Protein AF-A0A1Q9T325-F1 (afdb_monomer_lite)

Sequence (116 aa):
MSSWDIDVRASAGTIERSMATANNYTLVHTRLADVASRVGGDLANSQPVFVALNELFAEVVQPDTEAVDNRTGSAITQTTLALQHYREGDLTMAAQAQEAAGEATTPASLPGEGSD

Structure (mmCIF, N/CA/C/O backbone):
data_AF-A0A1Q9T325-F1
#
_entry.id   AF-A0A1Q9T325-F1
#
loop_
_atom_site.group_PDB
_atom_site.id
_atom_site.type_symbol
_atom_site.label_atom_id
_atom_site.label_alt_id
_atom_site.label_comp_id
_atom_site.label_asym_id
_atom_site.label_entity_id
_atom_site.label_seq_id
_atom_site.pdbx_PDB_ins_code
_atom_site.Cartn_x
_atom_site.Cartn_y
_atom_site.Cartn_z
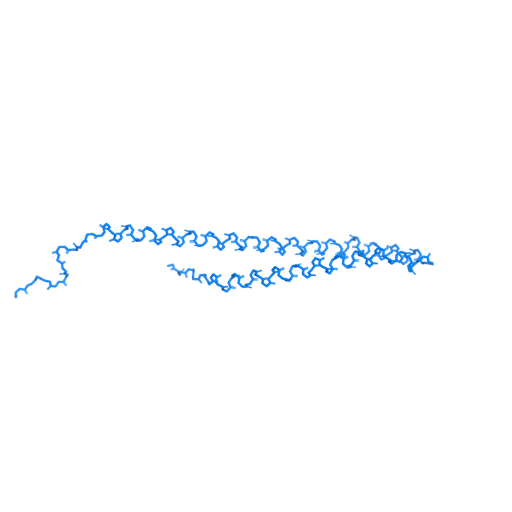_atom_site.occupancy
_atom_site.B_iso_or_equiv
_atom_site.auth_seq_id
_atom_site.auth_comp_id
_atom_site.auth_asym_id
_atom_site.auth_atom_id
_atom_site.pdbx_PDB_model_num
ATOM 1 N N . MET A 1 1 ? -30.868 3.009 14.267 1.00 40.69 1 MET A N 1
ATOM 2 C CA . MET A 1 1 ? -29.506 3.142 13.711 1.00 40.69 1 MET A CA 1
ATOM 3 C C . MET A 1 1 ? -28.942 1.740 13.619 1.00 40.69 1 MET A C 1
ATOM 5 O O . MET A 1 1 ? -28.947 1.058 14.634 1.00 40.69 1 MET A O 1
ATOM 9 N N . SER A 1 2 ? -28.589 1.255 12.427 1.00 48.19 2 SER A N 1
ATOM 10 C CA . SER A 1 2 ? -27.910 -0.038 12.317 1.00 48.19 2 SER A CA 1
ATOM 11 C C . SER A 1 2 ? -26.557 0.089 13.009 1.00 48.19 2 SER A C 1
ATOM 13 O O . SER A 1 2 ? -25.774 0.967 12.644 1.00 48.19 2 SER A O 1
ATOM 15 N N . SER A 1 3 ? -26.319 -0.737 14.027 1.00 61.97 3 SER A N 1
ATOM 16 C CA . SER A 1 3 ? -24.985 -0.931 14.588 1.00 61.97 3 SER A CA 1
ATOM 17 C C . SER A 1 3 ? -24.037 -1.241 13.431 1.00 61.97 3 SER A C 1
ATOM 19 O O . SER A 1 3 ? -24.288 -2.177 12.669 1.00 61.97 3 SER A O 1
ATOM 21 N N . TRP A 1 4 ? -23.020 -0.406 13.230 1.00 63.72 4 TRP A N 1
ATOM 22 C CA . TRP A 1 4 ? -21.928 -0.737 12.325 1.00 63.72 4 TRP A CA 1
ATOM 23 C C . TRP A 1 4 ? -21.085 -1.796 13.030 1.00 63.72 4 TRP A C 1
ATOM 25 O O . TRP A 1 4 ? -20.195 -1.466 13.803 1.00 63.72 4 TRP A O 1
ATOM 35 N N . ASP A 1 5 ? -21.416 -3.065 12.801 1.00 72.12 5 ASP A N 1
ATOM 36 C CA . ASP A 1 5 ? -20.639 -4.195 13.304 1.00 72.12 5 ASP A CA 1
ATOM 37 C C . ASP A 1 5 ? -19.388 -4.358 12.435 1.00 72.12 5 ASP A C 1
ATOM 39 O O .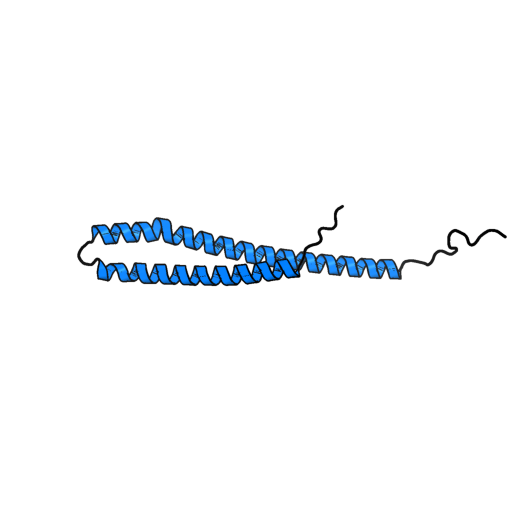 ASP A 1 5 ? -19.408 -4.980 11.369 1.00 72.12 5 ASP A O 1
ATOM 43 N N . ILE A 1 6 ? -18.313 -3.679 12.832 1.00 78.19 6 ILE A N 1
ATOM 44 C CA . ILE A 1 6 ? -17.032 -3.778 12.143 1.00 78.19 6 ILE A CA 1
ATOM 45 C C . ILE A 1 6 ? -16.317 -5.024 12.637 1.00 78.19 6 ILE A C 1
ATOM 47 O O . ILE A 1 6 ? -15.858 -5.088 13.777 1.00 78.19 6 ILE A O 1
ATOM 51 N N . ASP A 1 7 ? -16.129 -5.987 11.735 1.00 84.62 7 ASP A N 1
ATOM 52 C CA . ASP A 1 7 ? -15.262 -7.130 11.996 1.00 84.62 7 ASP A CA 1
ATOM 53 C C . ASP A 1 7 ? -13.797 -6.670 12.026 1.00 84.62 7 ASP A C 1
ATOM 55 O O . ASP A 1 7 ? -13.071 -6.618 11.023 1.00 84.62 7 ASP A O 1
ATOM 59 N N . VAL A 1 8 ? -13.360 -6.322 13.231 1.00 82.94 8 VAL A N 1
ATOM 60 C CA . VAL A 1 8 ? -12.002 -5.893 13.545 1.00 82.94 8 VAL A CA 1
ATOM 61 C C . VAL A 1 8 ? -10.969 -6.950 13.143 1.00 82.94 8 VAL A C 1
ATOM 63 O O . VAL A 1 8 ? -9.867 -6.596 12.717 1.00 82.94 8 VAL A O 1
ATOM 66 N N . ARG A 1 9 ? -11.291 -8.245 13.264 1.00 84.44 9 ARG A N 1
ATOM 67 C CA . ARG A 1 9 ? -10.362 -9.336 12.942 1.00 84.44 9 ARG A CA 1
AT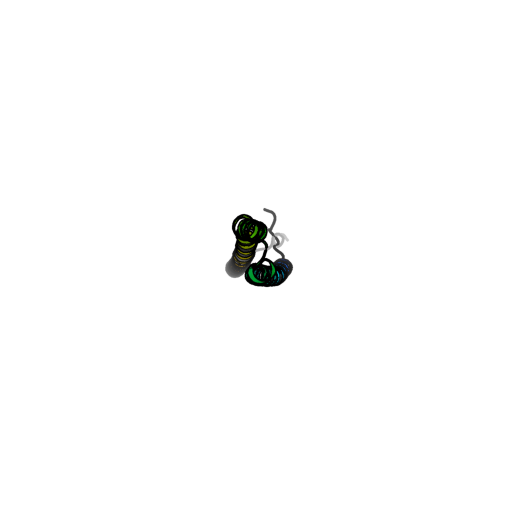OM 68 C C . ARG A 1 9 ? -10.197 -9.469 11.432 1.00 84.44 9 ARG A C 1
ATOM 70 O O . ARG A 1 9 ? -9.064 -9.534 10.953 1.00 84.44 9 ARG A O 1
ATOM 77 N N . ALA A 1 10 ? -11.294 -9.482 10.681 1.00 86.62 10 ALA A N 1
ATOM 78 C CA . ALA A 1 10 ? -11.246 -9.531 9.221 1.00 86.62 10 ALA A CA 1
ATOM 79 C C . ALA A 1 10 ? -10.550 -8.292 8.633 1.00 86.62 10 ALA A C 1
ATOM 81 O O . ALA A 1 10 ? -9.764 -8.407 7.684 1.00 86.62 10 ALA A O 1
ATOM 82 N N . SER A 1 11 ? -10.784 -7.122 9.230 1.00 87.69 11 SER A N 1
ATOM 83 C CA . SER A 1 11 ? -10.150 -5.863 8.829 1.00 87.69 11 SER A CA 1
ATOM 84 C C . SER A 1 11 ? -8.640 -5.881 9.085 1.00 87.69 11 SER A C 1
ATOM 86 O O . SER A 1 11 ? -7.868 -5.572 8.178 1.00 87.69 11 SER A O 1
ATOM 88 N N . ALA A 1 12 ? -8.199 -6.344 10.262 1.00 87.81 12 ALA A N 1
ATOM 89 C CA . ALA A 1 12 ? -6.777 -6.516 10.571 1.00 87.81 12 ALA A CA 1
ATOM 90 C C . ALA A 1 12 ? -6.084 -7.480 9.591 1.00 87.81 12 ALA A C 1
ATOM 92 O O . ALA A 1 12 ? -5.049 -7.141 9.022 1.00 87.81 12 ALA A O 1
ATOM 93 N N . GLY A 1 13 ? -6.702 -8.627 9.289 1.00 90.25 13 GLY A N 1
ATOM 94 C CA . GLY A 1 13 ? -6.154 -9.564 8.302 1.00 90.25 13 GLY A CA 1
ATOM 95 C C . GLY A 1 13 ? -6.071 -8.980 6.884 1.00 90.25 13 GLY A C 1
ATOM 96 O O . GLY A 1 13 ? -5.193 -9.343 6.103 1.00 90.25 13 GLY A O 1
ATOM 97 N N . THR A 1 14 ? -6.962 -8.053 6.527 1.00 90.69 14 THR A N 1
ATOM 98 C CA . THR A 1 14 ? -6.902 -7.342 5.239 1.00 90.69 14 THR A CA 1
ATOM 99 C C . THR A 1 14 ? -5.766 -6.326 5.208 1.00 90.69 14 THR A C 1
ATOM 101 O O . THR A 1 14 ? -5.073 -6.231 4.192 1.00 90.69 14 THR A O 1
ATOM 104 N N . ILE A 1 15 ? -5.518 -5.627 6.318 1.00 91.19 15 ILE A N 1
ATOM 105 C CA . ILE A 1 15 ? -4.367 -4.729 6.471 1.00 91.19 15 ILE A CA 1
ATOM 106 C C . ILE A 1 15 ? -3.060 -5.513 6.330 1.00 91.19 15 ILE A C 1
ATOM 108 O O . ILE A 1 15 ? -2.219 -5.133 5.521 1.00 91.19 15 ILE A O 1
ATOM 112 N N . GLU A 1 16 ? -2.915 -6.644 7.021 1.00 90.88 16 GLU A N 1
ATOM 113 C CA . GLU A 1 16 ? -1.713 -7.488 6.946 1.00 90.88 16 GLU A CA 1
ATOM 114 C C . GLU A 1 16 ? -1.427 -7.968 5.516 1.00 90.88 16 GLU A C 1
ATOM 116 O O . GLU A 1 16 ? -0.303 -7.846 5.023 1.00 90.88 16 GLU A O 1
ATOM 121 N N . ARG A 1 17 ? -2.452 -8.452 4.800 1.00 91.44 17 ARG A N 1
ATOM 122 C CA . ARG A 1 17 ? -2.317 -8.844 3.385 1.00 91.44 17 ARG A CA 1
ATOM 123 C C . ARG A 1 17 ? -1.930 -7.666 2.492 1.00 91.44 17 ARG A C 1
ATOM 125 O O . ARG A 1 17 ? -1.108 -7.823 1.588 1.00 91.44 17 ARG A O 1
ATOM 132 N N . SER A 1 18 ? -2.502 -6.494 2.748 1.00 90.00 18 SER A N 1
ATOM 133 C CA . SER A 1 18 ? -2.183 -5.271 2.007 1.00 90.00 18 SER A CA 1
ATOM 134 C C . SER A 1 18 ? -0.738 -4.840 2.250 1.00 90.00 18 SER A C 1
ATOM 136 O O . SER A 1 18 ? -0.040 -4.521 1.294 1.00 90.00 18 SER A O 1
ATOM 138 N N . MET A 1 19 ? -0.247 -4.921 3.491 1.00 89.50 19 MET A N 1
ATOM 139 C CA . MET A 1 19 ? 1.154 -4.653 3.836 1.00 89.50 19 MET A CA 1
ATOM 140 C C . MET A 1 19 ? 2.113 -5.630 3.149 1.00 89.50 19 MET A C 1
ATOM 142 O O . MET A 1 19 ? 3.124 -5.211 2.590 1.00 89.50 19 MET A O 1
ATOM 146 N N . ALA A 1 20 ? 1.791 -6.926 3.136 1.00 89.69 20 ALA A N 1
ATOM 147 C CA . ALA A 1 20 ? 2.595 -7.923 2.429 1.00 89.69 20 ALA A CA 1
ATOM 148 C C . ALA A 1 20 ? 2.657 -7.638 0.918 1.00 89.69 20 ALA A C 1
ATOM 150 O O . ALA A 1 20 ? 3.714 -7.758 0.299 1.00 89.69 20 ALA A O 1
ATOM 151 N N . THR A 1 21 ? 1.533 -7.213 0.339 1.00 87.62 21 THR A N 1
ATOM 152 C CA . THR A 1 21 ? 1.450 -6.833 -1.076 1.00 87.62 21 THR A CA 1
ATOM 153 C C . THR A 1 21 ? 2.257 -5.561 -1.356 1.00 87.62 21 THR A C 1
ATOM 155 O O . THR A 1 21 ? 3.028 -5.539 -2.312 1.00 87.62 21 THR A O 1
ATOM 158 N N . ALA A 1 22 ? 2.160 -4.547 -0.491 1.00 87.75 22 ALA A N 1
ATOM 159 C CA . ALA A 1 22 ? 2.931 -3.307 -0.591 1.00 87.75 22 ALA A CA 1
ATOM 160 C C . ALA A 1 22 ? 4.446 -3.567 -0.568 1.00 87.75 22 ALA A C 1
ATOM 162 O O . ALA A 1 22 ? 5.169 -3.073 -1.426 1.00 87.75 22 ALA A O 1
ATOM 163 N N . ASN A 1 23 ? 4.920 -4.431 0.336 1.00 87.19 23 ASN A N 1
ATOM 164 C CA . ASN A 1 23 ? 6.330 -4.830 0.372 1.00 87.19 23 ASN A CA 1
ATOM 165 C C . ASN A 1 23 ? 6.791 -5.474 -0.942 1.00 87.19 23 ASN A C 1
ATOM 167 O O . ASN A 1 23 ? 7.927 -5.269 -1.370 1.00 87.19 23 ASN A O 1
ATOM 171 N N . ASN A 1 24 ? 5.921 -6.252 -1.591 1.00 85.88 24 ASN A N 1
ATOM 172 C CA . ASN A 1 24 ? 6.234 -6.853 -2.881 1.00 85.88 24 ASN A CA 1
ATOM 173 C C . ASN A 1 24 ? 6.353 -5.784 -3.983 1.00 85.88 24 ASN A C 1
ATOM 175 O O . ASN A 1 24 ? 7.280 -5.851 -4.788 1.00 85.88 24 ASN A O 1
ATOM 179 N N . TYR A 1 25 ? 5.484 -4.766 -3.984 1.00 83.06 25 TYR A N 1
ATOM 180 C CA . TYR A 1 25 ? 5.574 -3.642 -4.926 1.00 83.06 25 TYR A CA 1
ATOM 181 C C . TYR A 1 25 ? 6.879 -2.865 -4.780 1.00 83.06 25 TYR A C 1
ATOM 183 O O . TYR A 1 25 ? 7.574 -2.676 -5.776 1.00 83.06 25 TYR A O 1
ATOM 191 N N . THR A 1 26 ? 7.291 -2.533 -3.557 1.00 83.56 26 THR A N 1
ATOM 192 C CA . THR A 1 26 ? 8.575 -1.857 -3.310 1.00 83.56 26 THR A CA 1
ATOM 193 C C . THR A 1 26 ? 9.768 -2.674 -3.829 1.00 83.56 26 THR A C 1
ATOM 195 O O . THR A 1 26 ? 10.722 -2.132 -4.395 1.00 83.56 26 THR A O 1
ATOM 198 N N . LEU A 1 27 ? 9.712 -4.002 -3.697 1.00 87.19 27 LEU A N 1
ATOM 199 C CA . LEU A 1 27 ? 10.729 -4.917 -4.223 1.00 87.19 27 LEU A CA 1
ATOM 200 C C . LEU A 1 27 ? 10.767 -4.917 -5.756 1.00 87.19 27 LEU A C 1
ATOM 202 O O . LEU A 1 27 ? 11.846 -4.886 -6.352 1.00 87.19 27 LEU A O 1
ATOM 206 N N . VAL A 1 28 ? 9.597 -4.940 -6.398 1.00 86.12 28 VAL A N 1
ATOM 207 C CA . VAL A 1 28 ? 9.464 -4.851 -7.858 1.00 86.12 28 VAL A CA 1
ATOM 208 C C . VAL A 1 28 ? 9.965 -3.501 -8.367 1.00 86.12 28 VAL A C 1
ATOM 210 O O . VAL A 1 28 ? 10.751 -3.481 -9.311 1.00 86.12 28 VAL A O 1
ATOM 213 N N . HIS A 1 29 ? 9.602 -2.400 -7.708 1.00 83.25 29 HIS A N 1
ATOM 214 C CA . HIS A 1 29 ? 10.078 -1.053 -8.021 1.00 83.25 29 HIS A CA 1
ATOM 215 C C . HIS A 1 29 ? 11.611 -0.977 -7.960 1.00 83.25 29 HIS A C 1
ATOM 217 O O . HIS A 1 29 ? 12.259 -0.545 -8.912 1.00 83.25 29 HIS A O 1
ATOM 223 N N . THR A 1 30 ? 12.215 -1.500 -6.890 1.00 86.00 30 THR A N 1
ATOM 224 C CA . THR A 1 30 ? 13.679 -1.520 -6.735 1.00 86.00 30 THR A CA 1
ATOM 225 C C . THR A 1 30 ? 14.360 -2.307 -7.859 1.00 86.00 30 THR A C 1
ATOM 227 O O . THR A 1 30 ? 15.377 -1.875 -8.401 1.00 86.00 30 THR A O 1
ATOM 230 N N . ARG A 1 31 ? 13.794 -3.456 -8.252 1.00 87.62 31 ARG A N 1
ATOM 231 C CA . ARG A 1 31 ? 14.309 -4.255 -9.378 1.00 87.62 31 ARG A CA 1
ATOM 232 C C . ARG A 1 31 ? 14.188 -3.520 -10.706 1.00 87.62 31 ARG A C 1
ATOM 234 O O . ARG A 1 31 ? 15.097 -3.602 -11.523 1.00 87.62 31 ARG A O 1
ATOM 241 N N . LEU A 1 32 ? 13.084 -2.814 -10.918 1.00 82.94 32 LEU A N 1
ATOM 242 C CA . LEU A 1 32 ? 12.853 -1.994 -12.104 1.00 82.94 32 LEU A CA 1
ATOM 243 C C . LEU A 1 32 ? 13.916 -0.895 -12.235 1.00 82.94 32 LEU A C 1
ATOM 245 O O . LEU A 1 32 ? 14.499 -0.749 -13.307 1.00 82.94 32 LEU A O 1
ATOM 249 N N . ALA A 1 33 ? 14.237 -0.205 -11.139 1.00 82.75 33 ALA A N 1
ATOM 250 C CA . ALA A 1 33 ? 15.301 0.797 -11.106 1.00 82.75 33 ALA A CA 1
ATOM 251 C C . ALA A 1 33 ? 16.696 0.195 -11.373 1.00 82.75 33 ALA A C 1
ATOM 253 O O . ALA A 1 33 ? 17.473 0.753 -12.148 1.00 82.75 33 ALA A O 1
ATOM 254 N N . ASP A 1 34 ? 17.008 -0.970 -10.791 1.00 86.75 34 ASP A N 1
ATOM 255 C CA . ASP A 1 34 ? 18.270 -1.682 -11.055 1.00 86.75 34 ASP A CA 1
ATOM 256 C C . ASP A 1 34 ? 18.388 -2.083 -12.535 1.00 86.75 34 ASP A C 1
ATOM 258 O O . ASP A 1 34 ? 19.409 -1.813 -13.166 1.00 86.75 34 ASP A O 1
ATOM 262 N N . VAL A 1 35 ? 17.328 -2.642 -13.129 1.00 83.94 35 VAL A N 1
ATOM 263 C CA . VAL A 1 35 ? 17.302 -2.988 -14.560 1.00 83.94 35 VAL A CA 1
ATOM 264 C C . VAL A 1 35 ? 17.488 -1.746 -15.431 1.00 83.94 35 VAL A C 1
ATOM 266 O O . VAL A 1 35 ? 18.333 -1.769 -16.326 1.00 83.94 35 VAL A O 1
ATOM 269 N N . ALA A 1 36 ? 16.774 -0.653 -15.150 1.00 78.62 36 ALA A N 1
ATOM 270 C CA . ALA A 1 36 ? 16.918 0.602 -15.889 1.00 78.62 36 ALA A CA 1
ATOM 271 C C . ALA A 1 36 ? 18.366 1.127 -15.852 1.00 78.62 36 ALA A C 1
ATOM 273 O O . ALA A 1 36 ? 18.907 1.527 -16.882 1.00 78.62 36 ALA A O 1
ATOM 274 N N . SER A 1 37 ? 19.038 1.029 -14.699 1.00 79.06 37 SER A N 1
ATOM 275 C CA . SER A 1 37 ? 20.441 1.445 -14.561 1.00 79.06 37 SER A CA 1
ATOM 276 C C . SER A 1 37 ? 21.422 0.594 -15.384 1.00 79.06 37 SER A C 1
ATOM 278 O O . SER A 1 37 ? 22.437 1.102 -15.861 1.00 79.06 37 SER A O 1
ATOM 280 N N . ARG A 1 38 ? 21.116 -0.694 -15.594 1.00 82.50 38 ARG A N 1
ATOM 281 C CA . ARG A 1 38 ? 21.975 -1.642 -16.327 1.00 82.50 38 ARG A CA 1
ATOM 282 C C . ARG A 1 38 ? 21.796 -1.573 -17.836 1.00 82.50 38 ARG A C 1
ATOM 284 O O . ARG A 1 38 ? 22.762 -1.777 -18.569 1.00 82.50 38 ARG A O 1
ATOM 291 N N . VAL A 1 39 ? 20.593 -1.231 -18.295 1.00 80.50 39 VAL A N 1
ATOM 292 C CA . VAL A 1 39 ? 20.239 -1.129 -19.721 1.00 80.50 39 VAL A CA 1
ATOM 293 C C . VAL A 1 39 ? 21.177 -0.190 -20.496 1.00 80.50 39 VAL A C 1
ATOM 295 O O . VAL A 1 39 ? 21.418 -0.412 -21.680 1.00 80.50 39 VAL A O 1
ATOM 298 N N . GLY A 1 40 ? 21.782 0.808 -19.842 1.00 74.81 40 GLY A N 1
ATOM 299 C CA . GLY A 1 40 ? 22.789 1.673 -20.469 1.00 74.81 40 GLY A CA 1
ATOM 300 C C . GLY A 1 40 ? 24.054 0.954 -20.942 1.00 74.81 40 GLY A C 1
ATOM 301 O O . GLY A 1 40 ? 24.624 1.343 -21.959 1.00 74.81 40 GLY A O 1
ATOM 302 N N . GLY A 1 41 ? 24.469 -0.115 -20.258 1.00 77.81 41 GLY A N 1
ATOM 303 C CA . GLY A 1 41 ? 25.594 -0.946 -20.692 1.00 77.81 41 GLY A CA 1
ATOM 304 C C . GLY A 1 41 ? 25.242 -1.814 -21.900 1.00 77.81 41 GLY A C 1
ATOM 305 O O . GLY A 1 41 ? 26.012 -1.890 -22.857 1.00 77.81 41 GLY A O 1
ATOM 306 N N . ASP A 1 42 ? 24.047 -2.407 -21.890 1.00 82.12 42 ASP A N 1
ATOM 307 C CA . ASP A 1 42 ? 23.583 -3.320 -22.944 1.00 82.12 42 ASP A CA 1
ATOM 308 C C . ASP A 1 42 ? 23.227 -2.587 -24.248 1.00 82.12 42 ASP A C 1
ATOM 310 O O . ASP A 1 42 ? 23.319 -3.151 -25.340 1.00 82.12 42 ASP A O 1
ATOM 314 N N . LEU A 1 43 ? 22.861 -1.305 -24.153 1.00 84.75 43 LEU A N 1
ATOM 315 C CA . LEU A 1 43 ? 22.500 -0.452 -25.287 1.00 84.75 43 LEU A CA 1
ATOM 316 C C . LEU A 1 43 ? 23.597 0.533 -25.696 1.00 84.75 43 LEU A C 1
ATOM 318 O O . LEU A 1 43 ? 23.314 1.485 -26.424 1.00 84.75 43 LEU A O 1
ATOM 322 N N . ALA A 1 44 ? 24.852 0.288 -25.313 1.00 78.56 44 ALA A N 1
ATOM 323 C CA . ALA A 1 44 ? 25.980 1.175 -25.613 1.00 78.56 44 ALA A CA 1
ATOM 324 C C . ALA A 1 44 ? 26.124 1.537 -27.110 1.00 78.56 44 ALA A C 1
ATOM 326 O O . ALA A 1 44 ? 26.643 2.597 -27.446 1.00 78.56 44 ALA A O 1
ATOM 327 N N . ASN A 1 45 ? 25.634 0.679 -28.014 1.00 84.69 45 ASN A N 1
ATOM 328 C CA . ASN A 1 45 ? 25.684 0.889 -29.466 1.00 84.69 45 ASN A CA 1
ATOM 329 C C . ASN A 1 45 ? 24.383 1.457 -30.071 1.00 84.69 45 ASN A C 1
ATOM 331 O O . ASN A 1 45 ? 24.290 1.597 -31.289 1.00 84.69 45 ASN A O 1
ATOM 335 N N . SER A 1 46 ? 23.366 1.764 -29.261 1.00 87.12 46 SER A N 1
ATOM 336 C CA . SER A 1 46 ? 22.059 2.249 -29.721 1.00 87.12 46 SER A CA 1
ATOM 337 C C . SER A 1 46 ? 21.516 3.354 -28.814 1.00 87.12 46 SER A C 1
ATOM 339 O O . SER A 1 46 ? 20.542 3.186 -28.075 1.00 87.12 46 SER A O 1
ATOM 341 N N . GLN A 1 47 ? 22.143 4.528 -28.912 1.00 85.38 47 GLN A N 1
ATOM 342 C CA . GLN A 1 47 ? 21.763 5.712 -28.142 1.00 85.38 47 GLN A CA 1
ATOM 343 C C . GLN A 1 47 ? 20.274 6.093 -28.267 1.00 85.38 47 GLN A C 1
ATOM 345 O O . GLN A 1 47 ? 19.673 6.401 -27.239 1.00 85.38 47 GLN A O 1
ATOM 350 N N . PRO A 1 48 ? 19.632 6.044 -29.456 1.00 88.81 48 PRO A N 1
ATOM 351 C CA . PRO A 1 48 ? 18.213 6.388 -29.567 1.00 88.81 48 PRO A CA 1
ATOM 352 C C . PRO A 1 48 ? 17.303 5.463 -28.750 1.00 88.81 48 PRO A C 1
ATOM 354 O O . PRO A 1 48 ? 16.331 5.921 -28.159 1.00 88.81 48 PRO A O 1
ATOM 357 N N . VAL A 1 49 ? 17.632 4.168 -28.679 1.00 87.38 49 VAL A N 1
ATOM 358 C CA . VAL A 1 49 ? 16.852 3.189 -27.905 1.00 87.38 49 VAL A CA 1
ATOM 359 C C . VAL A 1 49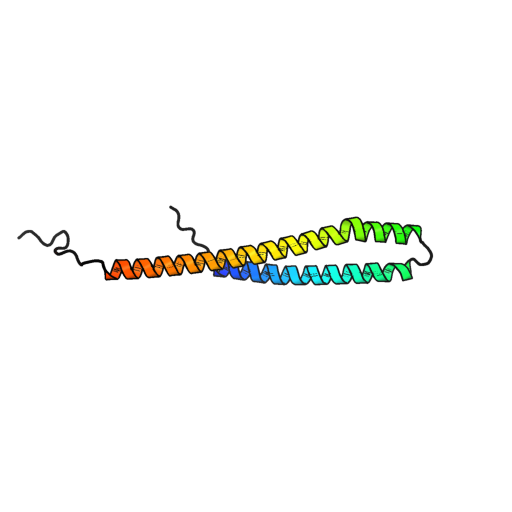 ? 17.069 3.395 -26.408 1.00 87.38 49 VAL A C 1
ATOM 361 O O . VAL A 1 49 ? 16.112 3.341 -25.640 1.00 87.38 49 VAL A O 1
ATOM 364 N N . PHE A 1 50 ? 18.304 3.683 -25.991 1.00 86.94 50 PHE A N 1
ATOM 365 C CA . PHE A 1 50 ? 18.610 4.008 -24.599 1.00 86.94 50 PHE A CA 1
ATOM 366 C C . PHE A 1 50 ? 17.854 5.251 -24.110 1.00 86.94 50 PHE A C 1
ATOM 368 O O . PHE A 1 50 ? 17.298 5.236 -23.014 1.00 86.94 50 PHE A O 1
ATOM 375 N N . VAL A 1 51 ? 17.804 6.314 -24.918 1.00 86.69 51 VAL A N 1
ATOM 376 C CA . VAL A 1 51 ? 17.061 7.539 -24.581 1.00 86.69 51 VAL A CA 1
ATOM 377 C C . VAL A 1 51 ? 15.568 7.241 -24.447 1.00 86.69 51 VAL A C 1
ATOM 379 O O . VAL A 1 51 ? 15.002 7.515 -23.394 1.00 86.69 51 VAL A O 1
ATOM 382 N N . ALA A 1 52 ? 14.964 6.584 -25.442 1.00 88.56 52 ALA A N 1
ATOM 383 C CA . ALA A 1 52 ? 13.536 6.265 -25.419 1.00 88.56 52 ALA A CA 1
ATOM 384 C C . ALA A 1 52 ? 13.130 5.387 -24.217 1.00 88.56 52 ALA A C 1
ATOM 386 O O . ALA A 1 52 ? 12.062 5.574 -23.638 1.00 88.56 52 ALA A O 1
ATOM 387 N N . LEU A 1 53 ? 13.977 4.432 -23.817 1.00 86.50 53 LEU A N 1
ATOM 388 C CA . LEU A 1 53 ? 13.714 3.592 -22.644 1.00 86.50 53 LEU A CA 1
ATOM 389 C C . LEU A 1 53 ? 13.853 4.354 -21.324 1.00 86.50 53 LEU A C 1
ATOM 391 O O . LEU A 1 53 ? 13.058 4.120 -20.416 1.00 86.50 53 LEU A O 1
ATOM 395 N N . ASN A 1 54 ? 14.827 5.260 -21.207 1.00 85.12 54 ASN A N 1
ATOM 396 C CA . ASN A 1 54 ? 14.941 6.103 -20.017 1.00 85.12 54 ASN A CA 1
ATOM 397 C C . ASN A 1 54 ? 13.771 7.072 -19.888 1.00 85.12 54 ASN A C 1
ATOM 399 O O . ASN A 1 54 ? 13.263 7.240 -18.786 1.00 85.12 54 ASN A O 1
ATOM 403 N N . GLU A 1 55 ? 13.329 7.678 -20.990 1.00 89.12 55 GLU A N 1
ATOM 404 C CA . GLU A 1 55 ? 12.150 8.550 -21.003 1.00 89.12 55 GLU A CA 1
ATOM 405 C C . GLU A 1 55 ? 10.904 7.772 -20.572 1.00 89.12 55 GLU A C 1
ATOM 407 O O . GLU A 1 55 ? 10.217 8.187 -19.645 1.00 89.12 55 GLU A O 1
ATOM 412 N N . LEU A 1 56 ? 10.672 6.577 -21.132 1.00 87.06 56 LEU A N 1
ATOM 413 C CA . LEU A 1 56 ? 9.579 5.701 -20.694 1.00 87.06 56 LEU A CA 1
ATOM 414 C C . LEU A 1 56 ? 9.652 5.393 -19.190 1.00 87.06 56 LEU A C 1
ATOM 416 O O . LEU A 1 56 ? 8.633 5.402 -18.495 1.00 87.06 56 LEU A O 1
ATOM 420 N N . PHE A 1 57 ? 10.848 5.094 -18.684 1.00 86.19 57 PHE A N 1
ATOM 421 C CA . PHE A 1 57 ? 11.028 4.772 -17.276 1.00 86.19 57 PHE A CA 1
ATOM 422 C C . PHE A 1 57 ? 10.747 5.978 -16.372 1.00 86.19 57 PHE A C 1
ATOM 424 O O . PHE A 1 57 ? 9.990 5.854 -15.411 1.00 86.19 57 PHE A O 1
ATOM 431 N N . ALA A 1 58 ? 11.325 7.134 -16.696 1.00 86.38 58 ALA A N 1
ATOM 432 C CA . ALA A 1 58 ? 11.236 8.347 -15.892 1.00 86.38 58 ALA A CA 1
ATOM 433 C C . ALA A 1 58 ? 9.848 9.002 -15.948 1.00 86.38 58 ALA A C 1
ATOM 435 O O . ALA A 1 58 ? 9.377 9.520 -14.939 1.00 86.38 58 ALA A O 1
ATOM 436 N N . GLU A 1 59 ? 9.187 8.987 -17.106 1.00 90.06 59 GLU A N 1
ATOM 437 C CA . GLU A 1 59 ? 7.923 9.704 -17.308 1.00 90.06 59 GLU A CA 1
ATOM 438 C C . GLU A 1 59 ? 6.685 8.866 -16.989 1.00 90.06 59 GLU A C 1
ATOM 440 O O . GLU A 1 59 ? 5.642 9.430 -16.664 1.00 90.06 59 GLU A O 1
ATOM 445 N N . VAL A 1 60 ? 6.780 7.536 -17.079 1.00 87.44 60 VAL A N 1
ATOM 446 C CA . VAL A 1 60 ? 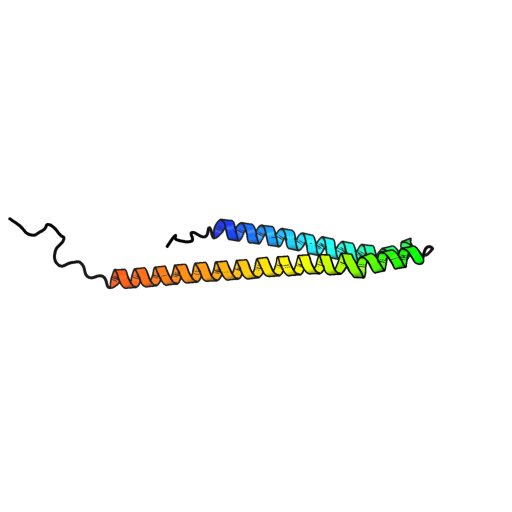5.620 6.645 -16.921 1.00 87.44 60 VAL A CA 1
ATOM 447 C C . VAL A 1 60 ? 5.830 5.670 -15.773 1.00 87.44 60 VAL A C 1
ATOM 449 O O . VAL A 1 60 ? 5.087 5.684 -14.796 1.00 87.44 60 VAL A O 1
ATOM 452 N N . VAL A 1 61 ? 6.856 4.822 -15.864 1.00 86.56 61 VAL A N 1
ATOM 453 C CA . VAL A 1 61 ? 6.984 3.671 -14.957 1.00 86.56 61 VAL A CA 1
ATOM 454 C C . VAL A 1 61 ? 7.247 4.108 -13.519 1.00 86.56 61 VAL A C 1
ATOM 456 O O . VAL A 1 61 ? 6.581 3.626 -12.601 1.00 86.56 61 VAL A O 1
ATOM 459 N N . GLN A 1 62 ? 8.203 5.013 -13.313 1.00 86.44 62 GLN A N 1
ATOM 460 C CA . GLN A 1 62 ? 8.550 5.514 -11.990 1.00 86.44 62 GLN A CA 1
ATOM 461 C C . GLN A 1 62 ? 7.374 6.237 -11.303 1.00 86.44 62 GLN A C 1
ATOM 463 O O . GLN A 1 62 ? 6.987 5.797 -10.216 1.00 86.44 62 GLN A O 1
ATOM 468 N N . PRO A 1 63 ? 6.751 7.278 -11.895 1.00 90.75 63 PRO A N 1
ATOM 469 C CA . PRO A 1 63 ? 5.682 8.012 -11.220 1.00 90.75 63 PRO A CA 1
ATOM 470 C C . PRO A 1 63 ? 4.445 7.151 -10.943 1.00 90.75 63 PRO A C 1
ATOM 472 O O . PRO A 1 63 ? 3.848 7.275 -9.872 1.00 90.75 63 PRO A O 1
ATOM 475 N N . ASP A 1 64 ? 4.074 6.243 -11.850 1.00 89.38 64 ASP A N 1
ATOM 476 C CA . ASP A 1 64 ? 2.929 5.353 -11.628 1.00 89.38 64 ASP A CA 1
ATOM 477 C C . ASP A 1 64 ? 3.196 4.365 -10.487 1.00 89.38 64 ASP A C 1
ATOM 479 O O . ASP A 1 64 ? 2.320 4.118 -9.652 1.00 89.38 64 ASP A O 1
ATOM 483 N N . THR A 1 65 ? 4.419 3.835 -10.406 1.00 85.38 65 THR A N 1
ATOM 484 C CA . THR A 1 65 ? 4.809 2.919 -9.326 1.00 85.38 65 THR A CA 1
ATOM 485 C C . THR A 1 65 ? 4.845 3.644 -7.978 1.00 85.38 65 THR A C 1
ATOM 487 O O . THR A 1 65 ? 4.277 3.152 -7.001 1.00 85.38 65 THR A O 1
ATOM 490 N N . GLU A 1 66 ? 5.407 4.855 -7.924 1.00 87.19 66 GLU A N 1
ATOM 491 C CA . GLU A 1 66 ? 5.381 5.706 -6.726 1.00 87.19 66 GLU A CA 1
ATOM 492 C C . GLU A 1 66 ? 3.946 6.063 -6.304 1.00 87.19 66 GLU A C 1
ATOM 494 O O . GLU A 1 66 ? 3.619 6.063 -5.115 1.00 87.19 66 GLU A O 1
ATOM 499 N N . ALA A 1 67 ? 3.050 6.332 -7.257 1.00 89.75 67 ALA A N 1
ATOM 500 C CA . ALA A 1 67 ? 1.648 6.617 -6.966 1.00 89.75 67 ALA A CA 1
ATOM 501 C C . ALA A 1 67 ? 0.928 5.412 -6.338 1.00 89.75 67 ALA A C 1
ATOM 503 O O . ALA A 1 67 ? 0.122 5.592 -5.417 1.00 89.75 67 ALA A O 1
ATOM 504 N N . VAL A 1 68 ? 1.211 4.193 -6.806 1.00 88.69 68 VAL A N 1
ATOM 505 C CA . VAL A 1 68 ? 0.667 2.953 -6.229 1.00 88.69 68 VAL A CA 1
ATOM 506 C C . VAL A 1 68 ? 1.187 2.735 -4.811 1.00 88.69 68 VAL A C 1
ATO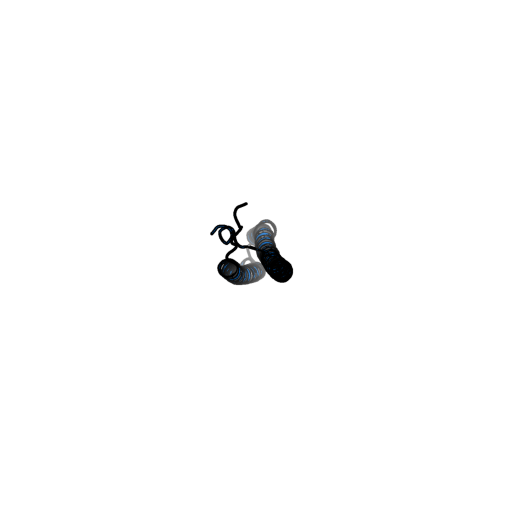M 508 O O . VAL A 1 68 ? 0.375 2.488 -3.911 1.00 88.69 68 VAL A O 1
ATOM 511 N N . ASP A 1 69 ? 2.493 2.884 -4.588 1.00 86.06 69 ASP A N 1
ATOM 512 C CA . ASP A 1 69 ? 3.106 2.741 -3.263 1.00 86.06 69 ASP A CA 1
ATOM 513 C C . ASP A 1 69 ? 2.499 3.748 -2.271 1.00 86.06 69 ASP A C 1
ATOM 515 O O . ASP A 1 69 ? 2.014 3.368 -1.199 1.00 86.06 69 ASP A O 1
ATOM 519 N N . ASN A 1 70 ? 2.404 5.021 -2.665 1.00 89.06 70 ASN A N 1
ATOM 520 C CA . ASN A 1 70 ? 1.854 6.089 -1.829 1.00 89.06 70 ASN A CA 1
ATOM 521 C C . ASN A 1 70 ? 0.376 5.874 -1.481 1.00 89.06 70 ASN A C 1
ATOM 523 O O . ASN A 1 70 ? -0.029 6.040 -0.324 1.00 89.06 70 ASN A O 1
ATOM 527 N N . ARG A 1 71 ? -0.454 5.493 -2.460 1.00 91.00 71 ARG A N 1
ATOM 528 C CA . ARG A 1 71 ? -1.883 5.225 -2.226 1.00 91.00 71 ARG A CA 1
ATOM 529 C C . ARG A 1 71 ? -2.084 4.015 -1.327 1.00 91.00 71 ARG A C 1
ATOM 531 O O . ARG A 1 71 ? -2.915 4.069 -0.422 1.00 91.00 71 ARG A O 1
ATOM 538 N N . THR A 1 72 ? -1.310 2.955 -1.541 1.00 89.38 72 THR A N 1
ATOM 539 C CA . THR A 1 72 ? -1.393 1.729 -0.739 1.00 89.38 72 THR A CA 1
ATOM 540 C C . THR A 1 72 ? -0.974 1.998 0.705 1.00 89.38 72 THR A C 1
ATOM 542 O O . THR A 1 72 ? -1.715 1.662 1.630 1.00 89.38 72 THR A O 1
ATOM 545 N N . GLY A 1 73 ? 0.155 2.682 0.915 1.00 89.62 73 GLY A N 1
ATOM 546 C CA . GLY A 1 73 ? 0.619 3.077 2.247 1.00 89.62 73 GLY A CA 1
ATOM 547 C C . GLY A 1 73 ? -0.369 3.997 2.971 1.00 89.62 73 GLY A C 1
ATOM 548 O O . GLY A 1 73 ? -0.656 3.798 4.156 1.00 89.62 73 GLY A O 1
ATOM 549 N N . SER A 1 74 ? -0.965 4.949 2.248 1.00 92.19 74 SER A N 1
ATOM 550 C CA . SER A 1 74 ? -2.004 5.833 2.790 1.00 92.19 74 SER A CA 1
ATOM 551 C C . SER A 1 74 ? -3.246 5.050 3.214 1.00 92.19 74 SER A C 1
ATOM 553 O O . SER A 1 74 ? -3.731 5.231 4.328 1.00 92.19 74 SER A O 1
ATOM 555 N N . ALA A 1 75 ? -3.741 4.145 2.367 1.00 90.44 75 ALA A N 1
ATOM 556 C CA . ALA A 1 75 ? -4.914 3.330 2.670 1.00 90.44 75 ALA A CA 1
ATOM 557 C C . ALA A 1 75 ? -4.687 2.433 3.897 1.00 90.44 75 ALA A C 1
ATOM 559 O O . ALA A 1 75 ? -5.541 2.381 4.782 1.00 90.44 75 ALA A O 1
ATOM 560 N N . ILE A 1 76 ? -3.522 1.783 3.993 1.00 91.12 76 ILE A N 1
ATOM 561 C CA . ILE A 1 76 ? -3.131 0.970 5.155 1.00 91.12 76 ILE A CA 1
ATOM 562 C C . ILE A 1 76 ? -3.136 1.813 6.432 1.00 91.12 76 ILE A C 1
ATOM 564 O O . ILE A 1 76 ? -3.750 1.427 7.429 1.00 91.12 76 ILE A O 1
ATOM 568 N N . THR A 1 77 ? -2.490 2.979 6.392 1.00 92.44 77 THR A N 1
ATOM 569 C CA . THR A 1 77 ? -2.365 3.870 7.552 1.00 92.44 77 THR A CA 1
ATOM 570 C C . THR A 1 77 ? -3.732 4.353 8.022 1.00 92.44 77 THR A C 1
ATOM 572 O O . THR A 1 77 ? -4.077 4.197 9.191 1.00 92.44 77 THR A O 1
ATOM 575 N N . GLN A 1 78 ? -4.548 4.874 7.105 1.00 92.94 78 GLN A N 1
ATOM 576 C CA . GLN A 1 78 ? -5.867 5.413 7.436 1.00 92.94 78 GLN A CA 1
ATOM 577 C C . GLN A 1 78 ? -6.825 4.327 7.933 1.00 92.94 78 GLN A C 1
ATOM 579 O O . GLN A 1 78 ? -7.556 4.547 8.894 1.00 92.94 78 GLN A O 1
ATOM 584 N N . THR A 1 79 ? -6.783 3.127 7.348 1.00 90.75 79 THR A N 1
ATOM 585 C CA . THR A 1 79 ? -7.613 2.002 7.816 1.00 90.75 79 THR A CA 1
ATOM 586 C C . THR A 1 79 ? -7.183 1.539 9.209 1.00 90.75 79 THR A C 1
ATOM 588 O O . THR A 1 79 ? -8.025 1.218 10.046 1.00 90.75 79 THR A O 1
ATOM 591 N N . THR A 1 80 ? -5.878 1.547 9.492 1.00 91.56 80 THR A N 1
ATOM 592 C CA . THR A 1 80 ? -5.348 1.213 10.821 1.00 91.56 80 THR A CA 1
ATOM 593 C C . THR A 1 80 ? -5.812 2.222 11.872 1.00 91.56 80 THR A C 1
ATOM 595 O O . THR A 1 80 ? -6.291 1.816 12.929 1.00 91.56 80 THR A O 1
ATOM 598 N N . LEU A 1 81 ? -5.731 3.521 11.567 1.00 93.00 81 LEU A N 1
ATOM 599 C CA . LEU A 1 81 ? -6.223 4.590 12.444 1.00 93.00 81 LEU A CA 1
ATOM 600 C C . LEU A 1 81 ? -7.734 4.489 12.669 1.00 93.00 81 LEU A C 1
ATOM 602 O O . LEU A 1 81 ? -8.198 4.572 13.803 1.00 93.00 81 LEU A O 1
ATOM 606 N N . ALA A 1 82 ? -8.506 4.233 11.610 1.00 89.50 82 ALA A N 1
ATOM 607 C CA . ALA A 1 82 ? -9.946 4.038 11.726 1.00 89.50 82 ALA A CA 1
ATOM 608 C C . ALA A 1 82 ? -10.281 2.884 12.685 1.00 89.50 82 ALA A C 1
ATOM 610 O O . ALA A 1 82 ? -11.100 3.054 13.584 1.00 89.50 82 ALA A O 1
ATOM 611 N N . LEU A 1 83 ? -9.610 1.731 12.560 1.00 89.69 83 LEU A N 1
ATOM 612 C CA . LEU A 1 83 ? -9.808 0.597 13.474 1.00 89.69 83 LEU A CA 1
ATOM 613 C C . LEU A 1 83 ? -9.449 0.922 14.927 1.00 89.69 83 LEU A C 1
ATOM 615 O O . LEU A 1 83 ? -10.101 0.406 15.835 1.00 89.69 83 LEU A O 1
ATOM 619 N N . GLN A 1 84 ? -8.425 1.743 15.160 1.00 89.31 84 GLN A N 1
ATOM 620 C CA . GLN A 1 84 ? -8.085 2.202 16.509 1.00 89.31 84 GLN A CA 1
ATOM 621 C C . GLN A 1 84 ? -9.221 3.042 17.096 1.00 89.31 84 GLN A C 1
ATOM 623 O O . GLN A 1 84 ? -9.696 2.723 18.184 1.00 89.31 84 GLN A O 1
ATOM 628 N N . HIS A 1 85 ? -9.736 4.016 16.344 1.00 88.94 85 HIS A N 1
ATOM 629 C CA . HIS A 1 85 ? -10.853 4.847 16.794 1.00 88.94 85 HIS A CA 1
ATOM 630 C C . HIS A 1 85 ? -12.136 4.055 17.050 1.00 88.94 85 HIS A C 1
ATOM 632 O O . HIS A 1 85 ? -12.829 4.331 18.027 1.00 88.94 85 HIS A O 1
ATOM 638 N N . TYR A 1 86 ? -12.444 3.043 16.232 1.00 87.12 86 TYR A N 1
ATOM 639 C CA . TYR A 1 86 ? -13.588 2.166 16.500 1.00 87.12 86 TYR A CA 1
ATOM 640 C C . TYR A 1 86 ? -13.438 1.430 17.833 1.00 87.12 86 TYR A C 1
ATOM 642 O O . TYR A 1 86 ? -14.354 1.451 18.650 1.00 87.12 86 TYR A O 1
ATOM 650 N N . ARG A 1 87 ? -12.258 0.859 18.107 1.00 86.25 87 ARG A N 1
ATOM 651 C CA . ARG A 1 87 ? -11.991 0.184 19.387 1.00 86.25 87 ARG A CA 1
ATOM 652 C C . ARG A 1 87 ? -12.071 1.138 20.579 1.00 86.25 87 ARG A C 1
ATOM 654 O O . ARG A 1 87 ? -12.615 0.770 21.613 1.00 86.25 87 ARG A O 1
ATOM 661 N N . GLU A 1 88 ? -11.527 2.345 20.456 1.00 88.75 88 GLU A N 1
ATOM 662 C CA . GLU A 1 88 ? -11.596 3.372 21.506 1.00 88.75 88 GLU A CA 1
ATOM 663 C C . GLU A 1 88 ? -13.042 3.802 21.787 1.00 88.75 88 GLU A C 1
ATOM 665 O O . GLU A 1 88 ? -13.440 3.932 22.948 1.00 88.75 88 GLU A O 1
ATOM 670 N N . GLY A 1 89 ? -13.843 3.972 20.732 1.00 87.50 89 GLY A N 1
ATOM 671 C CA . GLY A 1 89 ? -15.270 4.262 20.833 1.00 87.50 89 GLY A CA 1
ATOM 672 C C . GLY A 1 89 ? -16.037 3.150 21.547 1.00 87.50 89 GLY A C 1
ATOM 673 O O . GLY A 1 89 ? -16.780 3.434 22.485 1.00 87.50 89 GLY A O 1
ATOM 674 N N . ASP A 1 90 ? -15.800 1.890 21.174 1.00 87.25 90 ASP A N 1
ATOM 675 C CA . ASP A 1 90 ? -16.431 0.725 21.807 1.00 87.25 90 ASP A CA 1
ATOM 676 C C . ASP A 1 90 ? -16.086 0.621 23.295 1.00 87.25 90 ASP A C 1
ATOM 678 O O . ASP A 1 90 ? -16.966 0.390 24.124 1.00 87.25 90 ASP A O 1
ATOM 682 N N . LEU A 1 91 ? -14.820 0.848 23.660 1.00 88.56 91 LEU A N 1
ATOM 683 C CA . LEU A 1 91 ? -14.386 0.866 25.059 1.00 88.56 91 LEU A CA 1
ATOM 684 C C . LEU A 1 91 ? -15.051 1.999 25.847 1.00 88.56 91 LEU A C 1
ATOM 686 O O . LEU A 1 91 ? -15.476 1.789 26.983 1.00 88.56 91 LEU A O 1
ATOM 690 N N . THR A 1 92 ? -15.177 3.180 25.241 1.00 91.00 92 THR A N 1
ATOM 691 C CA . THR A 1 92 ? -15.832 4.336 25.866 1.00 91.00 92 THR A CA 1
ATOM 692 C C . THR A 1 92 ? -17.317 4.067 26.098 1.00 91.00 92 THR A C 1
ATOM 694 O O . THR A 1 92 ? -17.815 4.289 27.201 1.00 91.00 92 THR A O 1
ATOM 697 N N . MET A 1 93 ? -18.020 3.528 25.098 1.00 87.69 93 MET A N 1
ATOM 698 C CA . MET A 1 93 ? -19.432 3.154 25.228 1.00 87.69 93 MET A CA 1
ATOM 699 C C . MET A 1 93 ? -19.631 2.045 26.264 1.00 87.69 93 MET A C 1
ATOM 701 O O . MET A 1 93 ? -20.567 2.113 27.059 1.00 87.69 93 MET A O 1
ATOM 705 N N . ALA A 1 94 ? -18.746 1.045 26.302 1.00 88.00 94 ALA A N 1
ATOM 706 C CA . ALA A 1 94 ? -18.798 -0.017 27.302 1.00 88.00 94 ALA A CA 1
ATOM 707 C C . ALA A 1 94 ? -18.602 0.525 28.727 1.00 88.00 94 ALA A C 1
ATOM 709 O O . ALA A 1 94 ? -19.330 0.119 29.632 1.00 88.00 94 ALA A O 1
ATOM 710 N N . ALA A 1 95 ? -17.667 1.458 28.927 1.00 89.56 95 ALA A N 1
ATOM 711 C CA . ALA A 1 95 ? -17.444 2.103 30.220 1.00 89.56 95 ALA A CA 1
ATOM 712 C C . ALA A 1 95 ? -18.669 2.917 30.671 1.00 89.56 95 ALA A C 1
ATOM 714 O O . ALA A 1 95 ? -19.142 2.737 31.790 1.00 89.56 95 ALA A O 1
ATOM 715 N N . GLN A 1 96 ? -19.237 3.737 29.781 1.00 88.50 96 GLN A N 1
ATOM 716 C CA . GLN A 1 96 ? -20.447 4.519 30.065 1.00 88.50 96 GLN A CA 1
ATOM 717 C C . GLN A 1 96 ? -21.657 3.630 30.372 1.00 88.50 96 GLN A C 1
ATOM 719 O O . GLN A 1 96 ? -22.442 3.933 31.266 1.00 88.50 96 GLN A O 1
ATOM 724 N N . ALA A 1 97 ? -21.808 2.511 29.659 1.00 87.06 97 ALA A N 1
ATOM 725 C CA . ALA A 1 97 ? -22.877 1.555 29.923 1.00 87.06 97 ALA A CA 1
ATOM 726 C C . ALA A 1 97 ? -22.724 0.883 31.298 1.00 87.06 97 ALA A C 1
ATOM 728 O O . ALA A 1 97 ? -23.722 0.667 31.982 1.00 87.06 97 ALA A O 1
ATOM 729 N N . GLN A 1 98 ? -21.493 0.568 31.718 1.00 87.94 98 GLN A N 1
ATOM 730 C CA . GLN A 1 98 ? -21.216 0.020 33.050 1.00 87.94 98 GLN A CA 1
ATOM 731 C C . GLN A 1 98 ? -21.498 1.040 34.157 1.00 87.94 98 GLN A C 1
ATOM 733 O O . GLN A 1 98 ? -22.107 0.682 35.163 1.00 87.94 98 GLN A O 1
ATOM 738 N N . GLU A 1 99 ? -21.099 2.297 33.961 1.00 89.38 99 GLU A N 1
ATOM 739 C CA . GLU A 1 99 ? -21.388 3.400 34.883 1.00 89.38 99 GLU A CA 1
ATOM 740 C C . GLU A 1 99 ? -22.902 3.603 35.036 1.00 89.38 99 GLU A C 1
ATOM 742 O O . GLU A 1 99 ? -23.432 3.494 36.140 1.00 89.38 99 GLU A O 1
ATOM 747 N N . ALA A 1 100 ? -23.624 3.748 33.921 1.00 84.88 100 ALA A N 1
ATOM 748 C CA . ALA A 1 100 ? -25.078 3.902 33.923 1.00 84.88 100 ALA A CA 1
ATOM 749 C C . ALA A 1 100 ? -25.810 2.696 34.541 1.00 84.88 100 ALA A C 1
ATOM 751 O O . ALA A 1 100 ? -26.818 2.867 35.224 1.00 84.88 100 ALA A O 1
ATOM 752 N N . ALA A 1 101 ? -25.313 1.472 34.332 1.00 83.75 101 ALA A N 1
ATOM 753 C CA . ALA A 1 101 ? -25.865 0.276 34.968 1.00 83.75 101 ALA A CA 1
ATOM 754 C C . ALA A 1 101 ? -25.613 0.244 36.485 1.00 83.75 101 ALA A C 1
ATOM 756 O O . ALA A 1 101 ? -26.451 -0.267 37.224 1.00 83.75 101 ALA A O 1
ATOM 757 N N . GLY A 1 102 ? -24.488 0.789 36.956 1.00 80.00 102 GLY A N 1
ATOM 758 C CA . GLY A 1 102 ? -24.186 0.923 38.383 1.00 80.00 102 GLY A CA 1
ATOM 759 C C . GLY A 1 102 ? -25.034 1.987 39.086 1.00 80.00 102 GLY A C 1
ATOM 760 O O . GLY A 1 102 ? -25.354 1.838 40.263 1.00 80.00 102 GLY A O 1
ATOM 761 N N . GLU A 1 103 ? -25.431 3.032 38.361 1.00 83.00 103 GLU A N 1
ATOM 762 C CA . GLU A 1 103 ? -26.319 4.096 38.850 1.00 83.00 103 GLU A CA 1
ATOM 763 C C . GLU A 1 103 ? -27.811 3.753 38.722 1.00 83.00 103 GLU A C 1
ATOM 765 O O . GLU A 1 103 ? -28.664 4.420 39.316 1.00 83.00 103 GLU A O 1
ATOM 770 N N . ALA A 1 104 ? -28.144 2.706 37.963 1.00 78.00 104 ALA A N 1
ATOM 771 C CA . ALA A 1 104 ? -29.513 2.250 37.795 1.00 78.00 104 ALA A CA 1
ATOM 772 C C . ALA A 1 104 ? -30.071 1.749 39.136 1.00 78.00 104 ALA A C 1
ATOM 774 O O . ALA A 1 104 ? -29.711 0.685 39.641 1.00 78.00 104 ALA A O 1
ATOM 775 N N . THR A 1 105 ? -30.991 2.517 39.718 1.00 69.75 105 THR A N 1
ATOM 776 C CA . THR A 1 105 ? -31.732 2.081 40.901 1.00 69.75 105 THR A CA 1
ATOM 777 C C . THR A 1 105 ? -32.721 0.983 40.514 1.00 69.75 105 THR A C 1
ATOM 779 O O . THR A 1 105 ? -33.459 1.099 39.534 1.00 69.75 105 THR A O 1
ATOM 782 N N . THR A 1 106 ? -32.753 -0.107 41.284 1.00 64.75 106 THR A N 1
ATOM 783 C CA . THR A 1 106 ? -33.802 -1.124 41.145 1.00 64.75 106 THR A CA 1
ATOM 784 C C . THR A 1 106 ? -35.171 -0.475 41.373 1.00 64.75 106 THR A C 1
ATOM 786 O O . THR A 1 106 ? -35.336 0.212 42.387 1.00 64.75 106 THR A O 1
ATOM 789 N N . PRO A 1 107 ? -36.158 -0.679 40.478 1.00 68.12 107 PRO A N 1
ATOM 790 C CA . PRO A 1 107 ? -37.504 -0.152 40.666 1.00 68.12 107 PRO A CA 1
ATOM 791 C C . PRO A 1 107 ? -38.084 -0.622 42.002 1.00 68.12 107 PRO A C 1
ATOM 793 O O . PRO A 1 107 ? -37.960 -1.794 42.347 1.00 68.12 107 PRO A O 1
ATOM 796 N N . ALA A 1 108 ? -38.745 0.278 42.736 1.00 67.44 108 ALA A N 1
ATOM 797 C CA . ALA A 1 108 ? -39.341 -0.033 44.041 1.00 67.44 108 ALA A CA 1
ATOM 798 C C . ALA A 1 108 ? -40.456 -1.101 43.976 1.00 67.44 108 ALA A C 1
ATOM 800 O O . ALA A 1 108 ? -40.820 -1.665 45.003 1.00 67.44 108 ALA A O 1
ATOM 801 N N . SER A 1 109 ? -40.985 -1.379 42.782 1.00 62.78 109 SER A N 1
ATOM 802 C CA . SER A 1 109 ? -41.901 -2.484 42.502 1.00 62.78 109 SER A CA 1
ATOM 803 C C . SER A 1 109 ? -41.744 -2.912 41.045 1.00 62.78 109 SER A C 1
ATOM 805 O O . SER A 1 109 ? -41.744 -2.054 40.152 1.00 62.78 109 SER A O 1
ATOM 807 N N . LEU A 1 110 ? -41.662 -4.214 40.780 1.00 61.34 110 LEU A N 1
ATOM 808 C CA . LEU A 1 110 ? -41.791 -4.724 39.416 1.00 61.34 110 LEU A CA 1
ATOM 809 C C . LEU A 1 110 ? -43.262 -4.606 38.962 1.00 61.34 110 LEU A C 1
ATOM 811 O O . LEU A 1 110 ? -44.168 -4.768 39.785 1.00 61.34 110 LEU A O 1
ATOM 815 N N . PRO A 1 111 ? -43.550 -4.318 37.676 1.00 55.31 111 PRO A N 1
ATOM 816 C CA . PRO A 1 111 ? -44.925 -4.260 37.185 1.00 55.31 111 PRO A CA 1
ATOM 817 C C . PRO A 1 111 ? -45.600 -5.628 37.375 1.00 55.31 111 PRO A C 1
ATOM 819 O O . PRO A 1 111 ? -45.274 -6.578 36.667 1.00 55.31 111 PRO A O 1
ATOM 822 N N . GLY A 1 112 ? -46.512 -5.727 38.348 1.00 58.97 112 GLY A N 1
ATOM 823 C CA . GLY A 1 112 ? -47.239 -6.959 38.683 1.00 58.97 112 GLY A CA 1
ATOM 824 C C . GLY A 1 112 ? -47.236 -7.358 40.165 1.00 58.97 112 GLY A C 1
ATOM 825 O O . GLY A 1 112 ? -47.996 -8.245 40.530 1.00 58.97 112 GLY A O 1
ATOM 826 N N . GLU A 1 113 ? -46.457 -6.705 41.034 1.00 54.09 113 GLU A N 1
ATOM 827 C CA . GLU A 1 113 ? -46.424 -7.023 42.480 1.00 54.09 113 GLU A CA 1
ATOM 828 C C . GLU A 1 113 ? -47.526 -6.346 43.317 1.00 54.09 113 GLU A C 1
ATOM 830 O O . GLU A 1 113 ? -47.512 -6.412 44.543 1.00 54.09 113 GLU A O 1
ATOM 835 N N . GLY A 1 114 ? -48.500 -5.697 42.677 1.00 56.72 114 GLY A N 1
ATOM 836 C CA . GLY A 1 114 ? -49.581 -4.999 43.367 1.00 56.72 114 GLY A CA 1
ATOM 837 C C . GLY A 1 114 ? -50.957 -5.410 42.872 1.00 56.72 114 GLY A C 1
ATOM 838 O O . GLY A 1 114 ? -51.512 -4.709 42.034 1.00 56.72 114 GLY A O 1
ATOM 839 N N . SER A 1 115 ? -51.495 -6.501 43.418 1.00 50.41 115 SER A N 1
ATOM 840 C CA . SER A 1 115 ? -52.919 -6.648 43.768 1.00 50.41 115 SER A CA 1
ATOM 841 C C . SER A 1 115 ? -53.181 -8.053 44.317 1.00 50.41 115 SER A C 1
ATOM 843 O O . SER A 1 115 ? -52.957 -9.029 43.599 1.00 50.41 115 SER A O 1
ATOM 845 N N . ASP A 1 116 ? -53.635 -8.093 45.574 1.00 49.88 116 ASP A N 1
ATOM 846 C CA . ASP A 1 116 ? -54.276 -9.227 46.263 1.00 49.88 116 ASP A CA 1
ATOM 847 C C . ASP A 1 116 ? -55.386 -9.911 45.441 1.00 49.88 116 ASP A C 1
ATOM 849 O O . ASP A 1 116 ? -56.070 -9.210 44.652 1.00 49.88 116 ASP A O 1
#

pLDDT: mean 82.77, std 10.82, range [40.69, 93.0]

Radius of gyration: 29.16 Å; chains: 1; bounding box: 80×19×76 Å

Secondary structure (DSSP, 8-state):
-------HHHHHHHHHHHHHHHHHHHHHHHHHHHHHHHHHHHTTT-HHHHHHHHHHIIIIIHHHHHHHHHHHHHHHHHHHHHHHHHHHHHHHHHHHHHHHHHH-PPPSS-TT----

Foldseek 3Di:
DPPPPDPLPVLVVVLVVLVVVLVVLVVVLVVLVVVLVCVCVVCVVPVVVNVVSVCCCVVPVNVVSVVVSVVSVVVSVVSVVVSVVVVVVVVVVVVVVVVVVVVDDDPPDDVPPDDD